Protein AF-A0AAW5MUP5-F1 (afdb_monomer_lite)

Organism: NCBI:txid1499973

Secondary structure (DSSP, 8-state):
--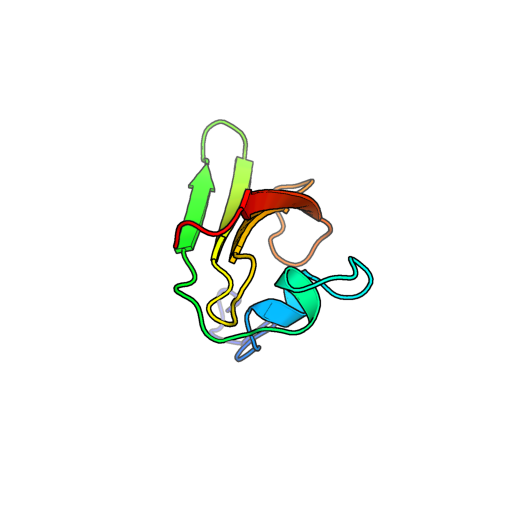TTS--SS-S--GGGGGTTT-SHHHH---S--EEEEETTTTEEEEEEE---SSSEEEEEEEESSS-TTS-EEEEEEEEET--

Radius of gyration: 13.72 Å; chains: 1; bounding box: 30×21×46 Å

Sequence (83 aa):
FNKSGVSQFGPAANNTLWSGFGGPCQTENAGDPVVLYDQLADRWLLTQFTSAGPTWYNCLALSTTADPTGTYYRWAFTTGSNF

Structure (mmCIF, N/CA/C/O backbone):
data_AF-A0AAW5MUP5-F1
#
_entry.id   AF-A0AAW5MUP5-F1
#
loop_
_atom_site.group_PDB
_atom_site.id
_atom_site.type_symbol
_atom_site.label_atom_id
_atom_site.label_alt_id
_atom_site.label_comp_id
_atom_site.label_asym_id
_atom_site.label_entity_id
_atom_site.label_seq_id
_atom_site.pdbx_PDB_ins_code
_atom_site.Cartn_x
_atom_site.Cartn_y
_atom_site.Cartn_z
_atom_site.occupancy
_atom_site.B_iso_or_equiv
_atom_site.auth_seq_id
_atom_site.auth_comp_id
_atom_site.auth_asym_id
_atom_site.auth_atom_id
_atom_site.pdbx_PDB_model_num
ATOM 1 N N . PHE A 1 1 ? 1.130 2.506 17.799 1.00 87.38 1 PHE A N 1
ATOM 2 C CA . PHE A 1 1 ? 1.326 2.318 19.251 1.00 87.38 1 PHE A CA 1
ATOM 3 C C . PHE A 1 1 ? -0.018 2.013 19.889 1.00 87.38 1 PHE A C 1
ATOM 5 O O . PHE A 1 1 ? -1.011 2.565 19.431 1.00 87.38 1 PHE A O 1
ATOM 12 N N . ASN A 1 2 ? -0.078 1.139 20.894 1.00 89.44 2 ASN A N 1
ATOM 13 C CA . ASN A 1 2 ? -1.293 0.997 21.701 1.00 89.44 2 ASN A CA 1
ATOM 14 C C . ASN A 1 2 ? -1.447 2.200 22.658 1.00 89.44 2 ASN A C 1
ATOM 16 O O . ASN A 1 2 ? -0.565 3.058 22.734 1.00 89.44 2 ASN A O 1
ATOM 20 N N . LYS A 1 3 ? -2.549 2.256 23.419 1.00 89.81 3 LYS A N 1
ATOM 21 C CA . LYS A 1 3 ? -2.822 3.350 24.375 1.00 89.81 3 LYS A CA 1
ATOM 22 C C . LYS A 1 3 ? -1.789 3.470 25.510 1.00 89.81 3 LYS A C 1
ATOM 24 O O . LYS A 1 3 ? -1.783 4.475 26.208 1.00 89.81 3 LYS A O 1
ATOM 29 N N . SER A 1 4 ? -0.913 2.478 25.672 1.00 96.00 4 SER A N 1
ATOM 30 C CA . SER A 1 4 ? 0.197 2.470 26.633 1.00 96.00 4 SER A CA 1
ATOM 31 C C . SER A 1 4 ? 1.536 2.872 26.005 1.00 96.00 4 SER A C 1
ATOM 33 O O . SER A 1 4 ? 2.570 2.750 26.653 1.00 96.00 4 SER A O 1
ATOM 35 N N . GLY A 1 5 ? 1.550 3.310 24.742 1.00 93.50 5 GLY A N 1
ATOM 36 C CA . GLY A 1 5 ? 2.779 3.709 24.056 1.00 93.50 5 GLY A CA 1
ATOM 37 C C . GLY A 1 5 ? 3.661 2.539 23.615 1.00 93.50 5 GLY A C 1
ATOM 38 O O . GLY A 1 5 ? 4.823 2.749 23.287 1.00 93.50 5 GLY A O 1
ATOM 39 N N . VAL A 1 6 ? 3.135 1.310 23.557 1.00 94.50 6 VAL A N 1
ATOM 40 C CA . VAL A 1 6 ? 3.873 0.141 23.045 1.00 94.50 6 VAL A CA 1
ATOM 41 C C . VAL A 1 6 ? 3.707 0.055 21.531 1.00 94.50 6 VAL A C 1
ATOM 43 O O . VAL A 1 6 ? 2.575 0.048 21.026 1.00 94.50 6 VAL A O 1
ATOM 46 N N . SER A 1 7 ? 4.816 0.004 20.785 1.00 92.44 7 SER A N 1
ATOM 47 C CA . SER A 1 7 ? 4.762 -0.193 19.332 1.00 92.44 7 SER A CA 1
ATOM 48 C C . SER A 1 7 ? 4.144 -1.554 19.019 1.00 92.44 7 SER A C 1
ATOM 50 O O . SER A 1 7 ? 4.484 -2.546 19.651 1.00 92.44 7 SER A O 1
ATOM 52 N N . GLN A 1 8 ? 3.207 -1.588 18.073 1.00 90.81 8 GLN A N 1
ATOM 53 C CA . GLN A 1 8 ? 2.511 -2.819 17.674 1.00 90.81 8 GLN A CA 1
ATOM 54 C C . GLN A 1 8 ? 3.084 -3.426 16.386 1.00 90.81 8 GLN A C 1
ATOM 56 O O . GLN A 1 8 ? 2.807 -4.577 16.084 1.00 90.81 8 GLN A O 1
ATOM 61 N N . PHE A 1 9 ? 3.857 -2.656 15.616 1.00 87.25 9 PHE A N 1
ATOM 62 C CA . PHE A 1 9 ? 4.316 -3.066 14.284 1.00 87.25 9 PHE A CA 1
ATOM 63 C C . PHE A 1 9 ? 5.652 -2.426 13.896 1.00 87.25 9 PHE A C 1
ATOM 65 O O . PHE A 1 9 ? 6.522 -3.088 13.347 1.00 87.25 9 PHE A O 1
ATOM 72 N N . GLY A 1 10 ? 5.818 -1.128 14.177 1.00 86.69 10 GLY A N 1
ATOM 73 C CA . GLY A 1 10 ? 6.929 -0.338 13.648 1.00 86.69 10 GLY A CA 1
ATOM 74 C C . GLY A 1 10 ? 8.137 -0.161 14.582 1.00 86.69 10 GLY A C 1
ATOM 75 O O . GLY A 1 10 ? 8.038 -0.442 15.783 1.00 86.69 10 GLY A O 1
ATOM 76 N N . PRO A 1 11 ? 9.241 0.401 14.048 1.00 89.19 11 PRO A N 1
ATOM 77 C CA . PRO A 1 11 ? 9.391 0.878 12.664 1.00 89.19 11 PRO A CA 1
ATOM 78 C C . PRO A 1 11 ? 9.535 -0.275 11.655 1.00 89.19 11 PRO A C 1
ATOM 80 O O . PRO A 1 11 ? 10.186 -1.274 11.940 1.00 89.19 11 PRO A O 1
ATOM 83 N N . ALA A 1 12 ? 8.928 -0.130 10.476 1.00 89.12 12 ALA A N 1
ATOM 84 C CA . ALA A 1 12 ? 8.986 -1.108 9.390 1.00 89.12 12 ALA A CA 1
ATOM 85 C C . ALA A 1 12 ? 9.190 -0.388 8.052 1.00 89.12 12 ALA A C 1
ATOM 87 O O . ALA A 1 12 ? 8.745 0.748 7.885 1.00 89.12 12 ALA A O 1
ATOM 88 N N . ALA A 1 13 ? 9.852 -1.048 7.101 1.00 92.25 13 ALA A N 1
ATOM 89 C CA . ALA A 1 13 ? 9.955 -0.540 5.737 1.00 92.25 13 ALA A CA 1
ATOM 90 C C . ALA A 1 13 ? 8.581 -0.603 5.050 1.00 92.25 13 ALA A C 1
ATOM 92 O O . ALA A 1 13 ? 7.843 -1.574 5.220 1.00 92.25 13 ALA A O 1
ATOM 93 N N . ASN A 1 14 ? 8.234 0.417 4.266 1.00 91.06 14 ASN A N 1
ATOM 94 C CA . ASN A 1 14 ? 6.925 0.529 3.621 1.0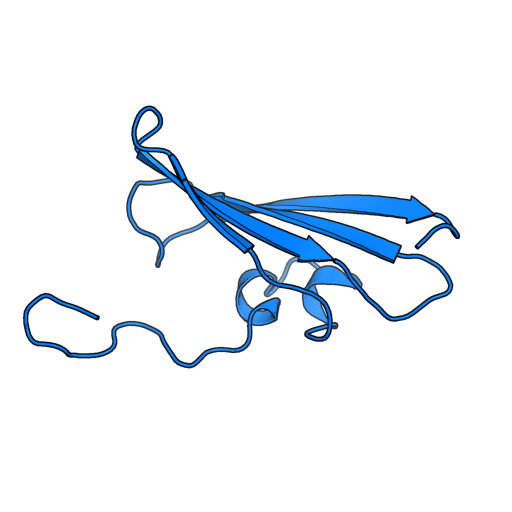0 91.06 14 ASN A CA 1
ATOM 95 C C . ASN A 1 14 ? 6.655 -0.627 2.642 1.00 91.06 14 ASN A C 1
ATOM 97 O O . ASN A 1 14 ? 5.540 -1.140 2.557 1.00 91.06 14 ASN A O 1
ATOM 101 N N . ASN A 1 15 ? 7.696 -1.107 1.958 1.00 93.25 15 ASN A N 1
ATOM 102 C CA . ASN A 1 15 ? 7.599 -2.228 1.028 1.00 93.25 15 ASN A CA 1
ATOM 103 C C . ASN A 1 15 ? 7.189 -3.560 1.689 1.00 93.25 15 ASN A C 1
ATOM 105 O O . ASN A 1 15 ? 6.734 -4.471 1.002 1.00 93.25 15 ASN A O 1
ATOM 109 N N . THR A 1 16 ? 7.273 -3.684 3.020 1.00 92.75 16 THR A N 1
ATOM 110 C CA . THR A 1 16 ? 6.813 -4.888 3.740 1.00 92.75 16 THR A CA 1
ATOM 111 C C . THR A 1 16 ? 5.309 -5.134 3.584 1.00 92.75 16 THR A C 1
ATOM 113 O O . THR A 1 16 ? 4.881 -6.289 3.552 1.00 92.75 16 THR A O 1
ATOM 116 N N . LEU A 1 17 ? 4.517 -4.077 3.363 1.00 92.56 17 LEU A N 1
ATOM 117 C CA . LEU A 1 17 ? 3.088 -4.150 3.027 1.00 92.56 17 LEU A CA 1
ATOM 118 C C . LEU A 1 17 ? 2.824 -4.964 1.744 1.00 92.56 17 LEU A C 1
ATOM 120 O O . LEU A 1 17 ? 1.761 -5.556 1.543 1.00 92.56 17 LEU A O 1
ATOM 124 N N . TRP A 1 18 ? 3.825 -5.029 0.872 1.00 95.50 18 TRP A N 1
ATOM 125 C CA . TRP A 1 18 ? 3.774 -5.640 -0.450 1.00 95.50 18 TRP A CA 1
ATOM 126 C C . TRP A 1 18 ? 4.365 -7.051 -0.477 1.00 95.50 18 TRP A C 1
ATOM 128 O O . TRP A 1 18 ? 4.549 -7.623 -1.546 1.00 95.50 18 TRP A O 1
ATOM 138 N N . SER A 1 19 ? 4.631 -7.654 0.685 1.00 94.81 19 SER A N 1
A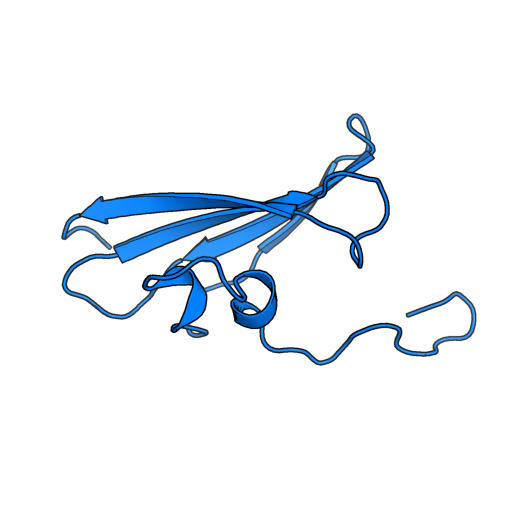TOM 139 C CA . SER A 1 19 ? 5.136 -9.026 0.767 1.00 94.81 19 SER A CA 1
ATOM 140 C C . SER A 1 19 ? 4.223 -10.016 0.026 1.00 94.81 19 SER A C 1
ATOM 142 O O . SER A 1 19 ? 3.002 -10.036 0.225 1.00 94.81 19 SER A O 1
ATOM 144 N N . GLY A 1 20 ? 4.807 -10.811 -0.873 1.00 96.00 20 GLY A N 1
ATOM 145 C CA . GLY A 1 20 ? 4.090 -11.773 -1.714 1.00 96.00 20 GLY A CA 1
ATOM 146 C C . GLY A 1 20 ? 3.250 -11.159 -2.842 1.00 96.00 20 GLY A C 1
ATOM 147 O O . GLY A 1 20 ? 2.448 -11.873 -3.434 1.00 96.00 20 GLY A O 1
ATOM 148 N N . PHE A 1 21 ? 3.386 -9.859 -3.129 1.00 96.06 21 PHE A N 1
ATOM 149 C CA . PHE A 1 21 ? 2.690 -9.188 -4.235 1.00 96.06 21 PHE A CA 1
ATOM 150 C C . PHE A 1 21 ? 3.414 -9.347 -5.585 1.00 96.06 21 PHE A C 1
ATOM 152 O O . PHE A 1 21 ? 2.772 -9.436 -6.627 1.00 96.06 21 PHE A O 1
ATOM 159 N N . GLY A 1 22 ? 4.746 -9.425 -5.562 1.00 95.94 22 GLY A N 1
ATOM 160 C CA . GLY A 1 22 ? 5.603 -9.411 -6.745 1.00 95.94 22 GLY A CA 1
ATOM 161 C C . GLY A 1 22 ? 5.838 -8.006 -7.314 1.00 95.94 22 GLY A C 1
ATOM 162 O O . GLY A 1 22 ? 5.177 -7.034 -6.953 1.00 95.94 22 GLY A O 1
ATOM 163 N N . GLY A 1 23 ? 6.810 -7.907 -8.223 1.00 95.06 23 GLY A N 1
ATOM 164 C CA . GLY A 1 23 ? 7.120 -6.675 -8.948 1.00 95.06 23 GLY A CA 1
ATOM 165 C C . GLY A 1 23 ? 7.698 -5.527 -8.100 1.00 95.06 23 GLY A C 1
ATOM 166 O O . GLY A 1 23 ? 7.978 -5.693 -6.909 1.00 95.06 23 GLY A O 1
ATOM 167 N N . PRO A 1 24 ? 7.872 -4.347 -8.724 1.00 95.50 24 PRO A N 1
ATOM 168 C CA . PRO A 1 24 ? 8.543 -3.190 -8.127 1.00 95.50 24 PRO A CA 1
ATOM 169 C C . PRO A 1 24 ? 7.972 -2.714 -6.787 1.00 95.50 24 PRO A C 1
ATOM 171 O O . PRO A 1 24 ? 8.737 -2.416 -5.875 1.00 95.50 24 PRO A O 1
ATOM 174 N N . CYS A 1 25 ? 6.646 -2.731 -6.609 1.00 95.75 25 CYS A N 1
ATOM 175 C CA . CYS A 1 25 ? 6.010 -2.327 -5.348 1.00 95.75 25 CYS A CA 1
ATOM 176 C C . CYS A 1 25 ? 6.455 -3.170 -4.139 1.00 95.75 25 CYS A C 1
ATOM 178 O O . CYS A 1 25 ? 6.417 -2.683 -3.012 1.00 95.75 25 CYS A O 1
ATOM 180 N N . GLN A 1 26 ? 6.883 -4.420 -4.362 1.00 96.38 26 GLN A N 1
ATOM 181 C CA . GLN A 1 26 ? 7.449 -5.280 -3.322 1.00 96.38 26 GLN A CA 1
ATOM 182 C C . GLN A 1 26 ? 8.949 -5.049 -3.116 1.00 96.38 26 GLN A C 1
ATOM 184 O O . GLN A 1 26 ? 9.437 -5.087 -1.985 1.00 96.38 26 GLN A O 1
ATOM 189 N N . THR A 1 27 ? 9.704 -4.871 -4.197 1.00 95.69 27 THR A N 1
ATOM 190 C CA . THR A 1 27 ? 11.173 -4.855 -4.141 1.00 95.69 27 THR A CA 1
ATOM 191 C C . THR A 1 27 ? 11.757 -3.480 -3.842 1.00 95.69 27 THR A C 1
ATOM 193 O O . THR A 1 27 ? 12.871 -3.402 -3.332 1.00 95.69 27 THR A O 1
ATOM 196 N N . GLU A 1 28 ? 11.026 -2.405 -4.126 1.00 94.62 28 GLU A N 1
ATOM 197 C CA . GLU A 1 28 ? 11.476 -1.032 -3.904 1.00 94.62 28 GLU A CA 1
ATOM 198 C C . GLU A 1 28 ? 10.883 -0.424 -2.635 1.00 94.62 28 GLU A C 1
ATOM 200 O O . GLU A 1 28 ? 9.719 -0.634 -2.305 1.00 94.62 28 GLU A O 1
ATOM 205 N N . ASN A 1 29 ? 11.694 0.377 -1.945 1.00 93.31 29 ASN A N 1
ATOM 206 C CA . ASN A 1 29 ? 11.319 1.114 -0.737 1.00 93.31 29 ASN A CA 1
ATOM 207 C C . ASN A 1 29 ? 11.916 2.533 -0.766 1.00 93.31 29 ASN A C 1
ATOM 209 O O . ASN A 1 29 ? 12.546 2.970 0.195 1.00 93.31 29 ASN A O 1
ATOM 213 N N . ALA A 1 30 ? 11.817 3.196 -1.919 1.00 90.94 30 ALA A N 1
ATOM 214 C CA . ALA A 1 30 ? 12.513 4.451 -2.211 1.00 90.94 30 ALA A CA 1
ATOM 215 C C . ALA A 1 30 ? 11.611 5.511 -2.873 1.00 90.94 30 ALA A C 1
ATOM 217 O O . ALA A 1 30 ? 12.125 6.424 -3.517 1.00 90.94 30 ALA A O 1
ATOM 218 N N . GLY A 1 31 ? 10.288 5.363 -2.763 1.00 89.12 31 GLY A N 1
ATOM 219 C CA . GLY A 1 31 ? 9.333 6.418 -3.108 1.00 89.12 31 GLY A CA 1
ATOM 220 C C . GLY A 1 31 ? 8.796 7.142 -1.879 1.00 89.12 31 GLY A C 1
ATOM 221 O O . GLY A 1 31 ? 9.324 6.972 -0.778 1.00 89.12 31 GLY A O 1
ATOM 222 N N . ASP A 1 32 ? 7.707 7.890 -2.063 1.00 92.19 32 ASP A N 1
ATOM 223 C CA . ASP A 1 32 ? 7.093 8.674 -0.987 1.00 92.19 32 ASP A CA 1
ATOM 224 C C . ASP A 1 32 ? 5.849 7.971 -0.423 1.00 92.19 32 ASP A C 1
ATOM 226 O O . ASP A 1 32 ? 4.817 7.901 -1.101 1.00 92.19 32 ASP A O 1
ATOM 230 N N . PRO A 1 33 ? 5.908 7.429 0.807 1.00 93.25 33 PRO A N 1
ATOM 231 C CA . PRO A 1 33 ? 4.755 6.792 1.421 1.00 93.25 33 PRO A CA 1
ATOM 232 C C . PRO A 1 33 ? 3.732 7.829 1.899 1.00 93.25 33 PRO A C 1
ATOM 234 O O . PRO A 1 33 ? 4.065 8.765 2.626 1.00 93.25 33 PRO A O 1
ATOM 237 N N . VAL A 1 34 ? 2.460 7.606 1.573 1.00 95.69 34 VAL A N 1
ATOM 238 C CA . VAL A 1 34 ? 1.318 8.353 2.117 1.00 95.69 34 VAL A CA 1
ATOM 239 C C . VAL A 1 34 ? 0.392 7.382 2.839 1.00 95.69 34 VAL A C 1
ATOM 241 O O . VAL A 1 34 ? 0.104 6.299 2.335 1.00 95.69 34 VAL A O 1
ATOM 244 N N . VAL A 1 35 ? -0.085 7.772 4.022 1.00 95.44 35 VAL A N 1
ATOM 245 C CA . VAL A 1 35 ? -1.017 6.984 4.840 1.00 95.44 35 VAL A CA 1
ATOM 246 C C . VAL A 1 35 ? -2.210 7.854 5.206 1.00 95.44 35 VAL A C 1
ATOM 248 O O . VAL A 1 35 ? -2.044 8.919 5.799 1.00 95.44 35 VAL A O 1
ATOM 251 N N . LEU A 1 36 ? -3.412 7.390 4.876 1.00 97.44 36 LEU A N 1
ATOM 252 C CA . LEU A 1 36 ? -4.677 8.048 5.185 1.00 97.44 36 LEU A CA 1
ATOM 253 C C . LEU A 1 36 ? -5.638 7.051 5.838 1.00 97.44 36 LEU A C 1
ATOM 255 O O . LEU A 1 36 ? -5.630 5.863 5.522 1.00 97.44 36 LEU A O 1
ATOM 259 N N . TYR A 1 37 ? -6.490 7.547 6.730 1.00 97.81 37 TYR A N 1
ATOM 260 C CA . TYR A 1 37 ? -7.603 6.785 7.289 1.00 97.81 37 TYR A CA 1
ATOM 261 C C . TYR A 1 37 ? -8.919 7.401 6.817 1.00 97.81 37 TYR A C 1
ATOM 263 O O . TYR A 1 37 ? -9.187 8.579 7.066 1.00 97.81 37 TYR A O 1
ATOM 271 N N . ASP A 1 38 ? -9.721 6.602 6.121 1.00 97.69 38 ASP A N 1
ATOM 272 C CA . ASP A 1 38 ? -11.077 6.950 5.724 1.00 97.69 38 ASP A CA 1
ATOM 273 C C . ASP A 1 38 ? -12.036 6.583 6.860 1.00 97.69 38 ASP A C 1
ATOM 275 O O . ASP A 1 38 ? -12.281 5.409 7.141 1.00 97.69 38 ASP A O 1
ATOM 279 N N . GLN A 1 39 ? -12.583 7.609 7.510 1.00 97.25 39 GLN A N 1
ATOM 280 C CA . GLN A 1 39 ? -13.486 7.462 8.651 1.00 97.25 39 GLN A CA 1
ATOM 281 C C . GLN A 1 39 ? -14.894 7.008 8.246 1.00 97.25 39 GLN A C 1
ATOM 283 O O . GLN A 1 39 ? -15.611 6.459 9.077 1.00 97.25 39 GLN A O 1
ATOM 288 N N . LEU A 1 40 ? -15.310 7.247 6.997 1.00 97.94 40 LEU A N 1
ATOM 289 C CA . LEU A 1 40 ? -16.628 6.839 6.507 1.00 97.94 40 LEU A CA 1
ATOM 290 C C . LEU A 1 40 ? -16.629 5.357 6.137 1.00 97.94 40 LEU A C 1
ATOM 292 O O . LEU A 1 40 ? -17.602 4.653 6.401 1.00 97.94 40 LEU A O 1
ATOM 296 N N . ALA A 1 41 ? -15.533 4.885 5.541 1.00 97.69 41 ALA A N 1
ATOM 297 C CA . ALA A 1 41 ? -15.352 3.480 5.192 1.00 97.69 41 ALA A CA 1
ATOM 298 C C . ALA A 1 41 ? -14.773 2.636 6.342 1.00 97.69 41 ALA A C 1
ATOM 300 O O . ALA A 1 41 ? -14.844 1.406 6.286 1.00 97.69 41 ALA A O 1
ATOM 301 N N . ASP A 1 42 ? -14.199 3.276 7.364 1.00 97.94 42 ASP A N 1
ATOM 302 C CA . ASP A 1 42 ? -13.431 2.640 8.437 1.00 97.94 42 ASP A CA 1
ATOM 303 C C . ASP A 1 42 ? -12.273 1.798 7.872 1.00 97.94 42 ASP A C 1
ATOM 305 O O . ASP A 1 42 ? -12.167 0.591 8.112 1.00 97.94 42 ASP A O 1
ATOM 309 N N . ARG A 1 43 ? -11.455 2.419 7.008 1.00 98.44 43 ARG A N 1
ATOM 310 C CA . ARG A 1 43 ? -10.364 1.764 6.262 1.00 98.44 43 ARG A CA 1
ATOM 311 C C . ARG A 1 43 ? -9.104 2.613 6.190 1.00 98.44 43 ARG A C 1
ATOM 313 O O . ARG A 1 43 ? -9.153 3.838 6.176 1.00 98.44 43 ARG A O 1
ATOM 320 N N . TRP A 1 44 ? -7.968 1.938 6.068 1.00 98.06 44 TRP A N 1
ATOM 321 C CA . TRP A 1 44 ? -6.656 2.540 5.863 1.00 98.06 44 TRP A CA 1
ATOM 322 C C . TRP A 1 44 ? -6.274 2.475 4.391 1.00 98.06 44 TRP A C 1
ATOM 324 O O . TRP A 1 44 ? -6.282 1.398 3.793 1.00 98.06 44 TRP A O 1
ATOM 334 N N . LEU A 1 45 ? -5.910 3.622 3.828 1.00 97.69 45 LEU A N 1
ATOM 335 C CA . LEU A 1 45 ? -5.360 3.764 2.490 1.00 97.69 45 LEU A CA 1
ATOM 336 C C . LEU A 1 45 ? -3.871 4.086 2.597 1.00 97.69 45 LEU A C 1
ATOM 338 O O . LEU A 1 45 ? -3.491 5.067 3.236 1.00 97.69 45 LEU A O 1
ATOM 342 N N . LEU A 1 46 ? -3.034 3.271 1.965 1.00 96.81 46 LEU A N 1
ATOM 343 C CA . LEU A 1 46 ? -1.597 3.495 1.884 1.00 96.81 46 LEU A CA 1
ATOM 344 C C . LEU A 1 46 ? -1.179 3.551 0.421 1.00 96.81 46 LEU A C 1
ATOM 346 O O . LEU A 1 46 ? -1.574 2.698 -0.378 1.00 96.81 46 LEU A O 1
ATOM 350 N N . THR A 1 47 ? -0.357 4.535 0.071 1.00 96.00 47 THR A N 1
ATOM 351 C CA . THR A 1 47 ? 0.212 4.657 -1.272 1.00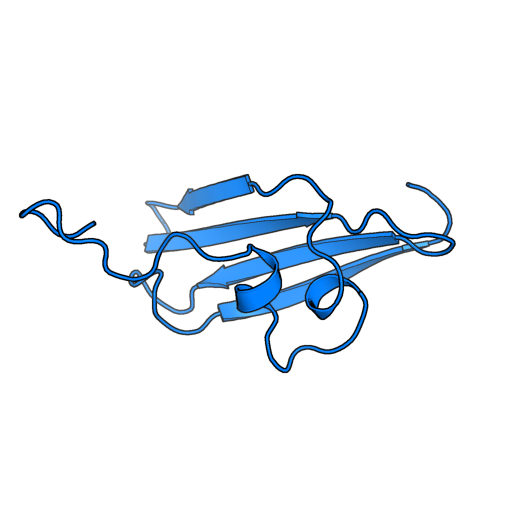 96.00 47 THR A CA 1
ATOM 352 C C . THR A 1 47 ? 1.712 4.879 -1.232 1.00 96.00 47 THR A C 1
ATOM 354 O O . THR A 1 47 ? 2.259 5.353 -0.240 1.00 96.00 47 THR A O 1
ATOM 357 N N . GLN A 1 48 ? 2.377 4.504 -2.320 1.00 95.38 48 GLN A N 1
ATOM 358 C CA . GLN A 1 48 ? 3.737 4.925 -2.653 1.00 95.38 48 GLN A CA 1
ATOM 359 C C . GLN A 1 48 ? 3.926 4.882 -4.171 1.00 95.38 48 GLN A C 1
ATOM 361 O O . GLN A 1 48 ? 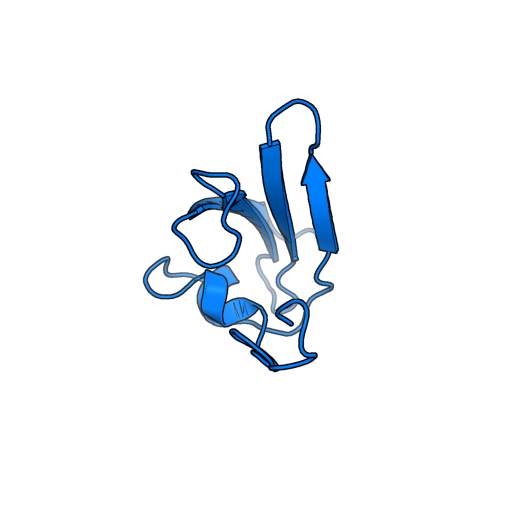3.101 4.299 -4.878 1.00 95.38 48 GLN A O 1
ATOM 366 N N . PHE A 1 49 ? 5.041 5.411 -4.661 1.00 95.38 49 PHE A N 1
ATOM 367 C CA . PHE A 1 49 ? 5.517 5.160 -6.020 1.00 95.38 49 PHE A CA 1
ATOM 368 C C . PHE A 1 49 ? 6.838 4.383 -6.007 1.00 95.38 49 PHE A C 1
ATOM 370 O O . PHE A 1 49 ? 7.548 4.356 -5.002 1.00 95.38 49 PHE A O 1
ATOM 377 N N . THR A 1 50 ? 7.171 3.734 -7.117 1.00 95.69 50 THR A N 1
ATOM 378 C CA . THR A 1 50 ? 8.508 3.165 -7.347 1.00 95.69 50 THR A CA 1
ATOM 379 C C . THR A 1 50 ? 9.406 4.229 -7.957 1.00 95.69 50 THR A C 1
ATOM 381 O O . THR A 1 50 ? 8.911 5.124 -8.633 1.00 95.69 50 THR A O 1
ATOM 384 N N . SER A 1 51 ? 10.716 4.163 -7.735 1.00 94.25 51 SER A N 1
ATOM 385 C CA . SER A 1 51 ? 11.673 5.165 -8.222 1.00 94.25 51 SER A CA 1
ATOM 386 C C . SER A 1 51 ? 12.703 4.605 -9.202 1.00 94.25 51 SER A C 1
ATOM 388 O O . SER A 1 51 ? 13.321 5.376 -9.940 1.00 94.25 51 SER A O 1
ATOM 390 N N . ALA A 1 52 ? 12.836 3.280 -9.312 1.00 92.81 52 ALA A N 1
ATOM 391 C CA . ALA A 1 52 ? 13.700 2.654 -10.303 1.00 92.81 52 ALA A CA 1
ATOM 392 C C . ALA A 1 52 ? 13.002 2.522 -11.670 1.00 92.81 52 ALA A C 1
ATOM 394 O O . ALA A 1 52 ? 11.966 1.878 -11.812 1.00 92.81 52 ALA A O 1
ATOM 395 N N . GLY A 1 53 ? 13.602 3.135 -12.695 1.00 89.56 53 GLY A N 1
ATOM 396 C CA . GLY A 1 53 ? 13.164 3.007 -14.087 1.00 89.56 53 GLY A CA 1
ATOM 397 C C . GLY A 1 53 ? 13.575 1.672 -14.735 1.00 89.56 53 GLY A C 1
ATOM 398 O O . GLY A 1 53 ? 14.261 0.857 -14.118 1.00 89.56 53 GLY A O 1
ATOM 399 N N . PRO A 1 54 ? 13.201 1.437 -16.008 1.00 93.56 54 PRO A N 1
ATOM 400 C CA . PRO A 1 54 ? 12.578 2.386 -16.937 1.00 93.56 54 PRO A CA 1
ATOM 401 C C . PRO A 1 54 ? 11.045 2.425 -16.858 1.00 93.56 54 PRO A C 1
ATOM 403 O O . PRO A 1 54 ? 10.419 3.114 -17.658 1.00 93.56 54 PRO A O 1
ATOM 406 N N . THR A 1 55 ? 10.431 1.643 -15.967 1.00 95.44 55 THR A N 1
ATOM 407 C CA . THR A 1 55 ? 8.979 1.612 -15.784 1.00 95.44 55 THR A CA 1
ATOM 408 C C . THR A 1 55 ? 8.633 1.856 -14.334 1.00 95.44 55 THR A C 1
ATOM 410 O O . THR A 1 55 ? 9.094 1.124 -13.462 1.00 95.44 55 THR A O 1
ATOM 413 N N . TRP A 1 56 ? 7.772 2.838 -14.100 1.00 96.06 56 TRP A N 1
ATOM 414 C CA . TRP A 1 56 ? 7.367 3.236 -12.762 1.00 96.06 56 TRP A CA 1
ATOM 415 C C . TRP A 1 56 ? 5.936 2.808 -12.457 1.00 96.06 56 TRP A C 1
ATOM 417 O O . TRP A 1 56 ? 5.143 2.493 -13.354 1.00 96.06 56 TRP A O 1
ATOM 427 N N . TYR A 1 57 ? 5.637 2.722 -11.164 1.00 96.62 57 TYR A N 1
ATOM 428 C CA . TYR A 1 57 ? 4.362 2.248 -10.657 1.00 96.62 57 TYR A CA 1
ATOM 429 C C . TYR A 1 57 ? 3.884 3.111 -9.499 1.00 96.62 57 TYR A C 1
ATOM 431 O O . TYR A 1 57 ? 4.647 3.418 -8.587 1.00 96.62 57 TYR A O 1
ATOM 439 N N . ASN A 1 58 ? 2.586 3.401 -9.498 1.00 96.12 58 ASN A N 1
ATOM 440 C CA . ASN A 1 58 ? 1.855 3.830 -8.318 1.00 96.12 58 ASN A CA 1
ATOM 441 C C . ASN A 1 58 ? 1.299 2.595 -7.608 1.00 96.12 58 ASN A C 1
ATOM 443 O O . ASN A 1 58 ? 0.500 1.839 -8.166 1.00 96.12 58 ASN A O 1
ATOM 447 N N . CYS A 1 59 ? 1.729 2.391 -6.373 1.00 97.25 59 CYS A N 1
ATOM 448 C CA . CYS A 1 59 ? 1.355 1.271 -5.531 1.00 97.25 59 CYS A CA 1
ATOM 449 C C . CYS A 1 59 ? 0.249 1.726 -4.567 1.00 97.25 59 CYS A C 1
ATOM 451 O O . CYS A 1 59 ? 0.449 2.665 -3.799 1.00 97.25 59 CYS A O 1
ATOM 453 N N . LEU A 1 60 ? -0.908 1.063 -4.598 1.00 97.56 60 LEU A N 1
ATOM 454 C CA . LEU A 1 60 ? -2.076 1.336 -3.753 1.00 97.56 60 LEU A CA 1
ATOM 455 C C . LEU A 1 60 ? -2.434 0.134 -2.867 1.00 97.56 60 LEU A C 1
ATOM 457 O O . LEU A 1 60 ? -2.667 -0.962 -3.379 1.00 97.56 60 LEU A O 1
ATOM 461 N N . ALA A 1 61 ? -2.561 0.344 -1.561 1.00 98.00 61 ALA A N 1
ATOM 462 C CA . ALA A 1 61 ? -3.037 -0.658 -0.618 1.00 98.00 61 ALA A CA 1
ATOM 463 C C . ALA A 1 61 ? -4.225 -0.127 0.194 1.00 98.00 61 ALA A C 1
ATOM 465 O O . ALA A 1 61 ? -4.157 0.956 0.769 1.00 98.00 61 ALA A O 1
ATOM 466 N N . LEU A 1 62 ? -5.303 -0.907 0.263 1.00 98.19 62 LEU A N 1
ATOM 467 C CA . LEU A 1 62 ? -6.503 -0.598 1.043 1.00 98.19 62 LEU A CA 1
ATOM 468 C C . LEU A 1 62 ? -6.749 -1.715 2.056 1.00 98.19 62 LEU A C 1
ATOM 470 O O . LEU A 1 62 ? -6.829 -2.882 1.665 1.00 98.19 62 LEU A O 1
ATOM 474 N N . SER A 1 63 ? -6.865 -1.380 3.341 1.00 98.44 63 SER A N 1
ATOM 475 C CA . SER A 1 63 ? -7.106 -2.388 4.376 1.00 98.44 63 SER A CA 1
ATOM 476 C C . SER A 1 63 ? -8.443 -3.097 4.149 1.00 98.44 63 SER A C 1
ATOM 478 O O . SER A 1 63 ? -9.385 -2.552 3.572 1.00 98.44 63 SER A O 1
ATOM 480 N N . THR A 1 64 ? -8.554 -4.345 4.593 1.00 98.19 64 THR A N 1
ATOM 481 C CA . THR A 1 64 ? -9.818 -5.096 4.524 1.00 98.19 64 THR A CA 1
ATOM 482 C C . THR A 1 64 ? -10.761 -4.74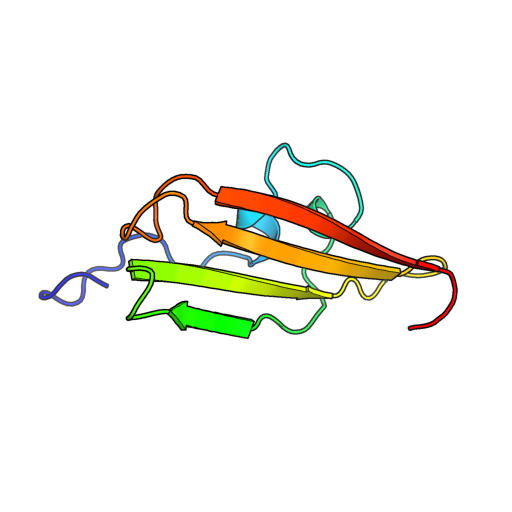1 5.672 1.00 98.19 64 THR A C 1
ATOM 484 O O . THR A 1 64 ? -11.979 -4.881 5.535 1.00 98.19 64 THR A O 1
ATOM 487 N N . THR A 1 65 ? -10.209 -4.242 6.782 1.00 97.81 65 THR A N 1
ATOM 488 C CA . THR A 1 65 ? -10.924 -3.865 8.010 1.00 97.81 65 THR A CA 1
ATOM 489 C C . THR A 1 65 ? -10.351 -2.575 8.615 1.00 97.81 65 THR A C 1
ATOM 491 O O . THR A 1 65 ? -9.408 -1.995 8.072 1.00 97.81 65 THR A O 1
ATOM 494 N N . ALA A 1 66 ? -10.901 -2.151 9.752 1.00 97.00 66 ALA A N 1
ATOM 495 C CA . ALA A 1 66 ? -10.407 -1.045 10.574 1.00 97.00 66 ALA A CA 1
ATOM 496 C C . ALA A 1 66 ? -9.008 -1.278 11.169 1.00 97.00 66 ALA A C 1
ATOM 498 O O . ALA A 1 66 ? -8.349 -0.330 11.596 1.00 97.00 66 ALA A O 1
ATOM 499 N N . ASP A 1 67 ? -8.563 -2.536 11.242 1.00 94.88 67 ASP A N 1
ATOM 500 C CA . ASP A 1 67 ? -7.272 -2.905 11.809 1.00 94.88 67 ASP A CA 1
ATOM 501 C C . ASP A 1 67 ? -6.150 -2.712 10.769 1.00 94.88 67 ASP A C 1
ATOM 503 O O . ASP A 1 67 ? -6.084 -3.472 9.794 1.00 94.88 67 ASP A O 1
ATOM 507 N N . PRO A 1 68 ? -5.234 -1.738 10.959 1.00 93.12 68 PRO A N 1
ATOM 508 C CA . PRO A 1 68 ? -4.139 -1.496 10.024 1.00 93.12 68 PRO A CA 1
ATOM 509 C C . PRO A 1 68 ? -3.082 -2.609 10.035 1.00 93.12 68 PRO A C 1
ATOM 511 O O . PRO A 1 68 ? -2.216 -2.621 9.161 1.00 93.12 68 PRO A O 1
ATOM 514 N N . THR A 1 69 ? -3.123 -3.527 11.005 1.00 92.44 69 THR A N 1
ATOM 515 C CA . THR A 1 69 ? -2.220 -4.688 11.085 1.00 92.44 69 THR A CA 1
ATOM 516 C C . THR A 1 69 ? -2.768 -5.922 10.363 1.00 92.44 69 THR A C 1
ATOM 518 O O . THR A 1 69 ? -2.080 -6.938 10.266 1.00 92.44 69 THR A O 1
ATOM 521 N N . GLY A 1 70 ? -3.995 -5.828 9.841 1.00 94.12 70 GLY A N 1
ATOM 522 C CA . GLY A 1 70 ? -4.666 -6.894 9.112 1.00 94.12 70 GLY A CA 1
ATOM 523 C C . GLY A 1 70 ? -4.216 -7.033 7.655 1.00 94.12 70 GLY A C 1
ATOM 524 O O . GLY A 1 70 ? -3.080 -6.757 7.272 1.00 94.12 70 GLY A O 1
ATOM 525 N N . THR A 1 71 ? -5.137 -7.506 6.817 1.00 96.50 71 THR A N 1
ATOM 526 C CA . THR A 1 71 ? -4.881 -7.764 5.395 1.00 96.50 71 THR A CA 1
ATOM 527 C C . THR A 1 71 ? -5.256 -6.571 4.519 1.00 96.50 71 THR A C 1
ATOM 529 O O . THR A 1 71 ? -6.060 -5.723 4.908 1.00 96.50 71 THR A O 1
ATOM 532 N N . TYR A 1 72 ? -4.684 -6.523 3.314 1.00 97.62 72 TYR A N 1
ATOM 533 C CA . TYR A 1 72 ? -4.870 -5.430 2.360 1.00 97.62 72 TYR A CA 1
ATOM 534 C C . TYR A 1 72 ? -5.220 -5.954 0.969 1.00 97.62 72 TYR A C 1
ATOM 536 O O . TYR A 1 72 ? -4.604 -6.904 0.476 1.00 97.62 72 TYR A O 1
ATOM 544 N N . TYR A 1 73 ? -6.156 -5.276 0.309 1.00 97.94 73 TYR A N 1
ATOM 545 C CA . TYR A 1 73 ? -6.242 -5.289 -1.146 1.00 97.94 73 TYR A CA 1
ATOM 546 C C . TYR A 1 73 ? -5.106 -4.437 -1.703 1.00 97.94 73 TYR A C 1
ATOM 548 O O . TYR A 1 73 ? -4.809 -3.374 -1.158 1.00 97.94 73 TYR A O 1
ATOM 556 N N . ARG A 1 74 ? -4.439 -4.915 -2.753 1.00 97.88 74 ARG A N 1
ATOM 557 C CA . ARG A 1 74 ? -3.205 -4.314 -3.268 1.00 97.88 74 ARG A CA 1
ATOM 558 C C . ARG A 1 74 ? -3.248 -4.217 -4.784 1.00 97.88 74 ARG A C 1
ATOM 560 O O . ARG A 1 74 ? -3.648 -5.174 -5.445 1.00 97.88 74 ARG A O 1
ATOM 567 N N . TRP A 1 75 ? -2.791 -3.086 -5.312 1.00 98.00 75 TRP A N 1
ATOM 568 C CA . TRP A 1 75 ? -2.704 -2.809 -6.743 1.00 98.00 75 TRP A CA 1
ATOM 569 C C . TRP A 1 75 ? -1.402 -2.094 -7.091 1.00 98.00 75 TRP A C 1
ATOM 571 O O . TRP A 1 75 ? -0.878 -1.314 -6.297 1.00 98.00 75 TRP A O 1
ATOM 581 N N . ALA A 1 76 ? -0.928 -2.323 -8.313 1.00 97.06 76 ALA A N 1
ATOM 582 C CA . ALA A 1 76 ? 0.160 -1.570 -8.918 1.00 97.06 76 ALA A CA 1
ATOM 583 C C . ALA A 1 76 ? -0.294 -1.042 -10.277 1.00 97.06 76 ALA A C 1
ATOM 585 O O . ALA A 1 76 ? -0.656 -1.814 -11.165 1.00 97.06 76 ALA A O 1
ATOM 586 N N . PHE A 1 77 ? -0.269 0.277 -10.431 1.00 96.62 77 PHE A N 1
ATOM 587 C CA . PHE A 1 77 ? -0.638 0.966 -11.659 1.00 96.62 77 PHE A CA 1
ATOM 588 C C . PHE A 1 77 ? 0.625 1.475 -12.332 1.00 96.62 77 PHE A C 1
ATOM 590 O O . PHE A 1 77 ? 1.307 2.332 -11.777 1.00 96.62 77 PHE A O 1
ATOM 597 N N . THR A 1 78 ? 0.949 0.950 -13.511 1.00 95.94 78 THR A N 1
ATOM 598 C CA . THR A 1 78 ? 2.112 1.433 -14.257 1.00 95.94 78 THR A CA 1
ATOM 599 C C . THR A 1 78 ? 1.857 2.830 -14.818 1.00 95.94 78 THR A C 1
ATOM 601 O O . THR A 1 78 ? 0.792 3.102 -15.371 1.00 95.94 78 THR A O 1
ATOM 604 N N . THR A 1 79 ? 2.851 3.702 -14.713 1.00 94.56 79 THR A N 1
ATOM 605 C CA . THR A 1 79 ? 2.907 4.982 -15.433 1.00 94.56 79 THR A CA 1
ATOM 606 C C . THR A 1 79 ? 3.708 4.862 -16.738 1.00 94.56 79 THR A C 1
ATOM 608 O O . THR A 1 79 ? 3.925 5.845 -17.451 1.00 94.56 79 THR A O 1
ATOM 611 N N . GLY A 1 80 ? 4.121 3.641 -17.100 1.00 94.00 80 GLY A N 1
ATOM 612 C CA . GLY A 1 80 ? 4.983 3.372 -18.242 1.00 94.00 80 GLY A CA 1
ATOM 613 C C . GLY A 1 80 ? 6.361 3.985 -18.030 1.00 94.00 80 GLY A C 1
ATOM 614 O O . GLY A 1 80 ? 6.915 3.914 -16.937 1.00 94.00 80 GLY A O 1
ATOM 615 N N . SER A 1 81 ? 6.898 4.601 -19.081 1.00 93.88 81 SER A N 1
ATOM 616 C CA . SER A 1 81 ? 8.166 5.330 -19.038 1.00 93.88 81 SER A CA 1
ATOM 617 C C . SER A 1 81 ? 8.028 6.786 -18.573 1.00 93.88 81 SER A C 1
ATOM 619 O O . SER A 1 81 ? 8.952 7.573 -18.773 1.00 93.88 81 SER A O 1
ATOM 621 N N . ASN A 1 82 ? 6.881 7.168 -18.018 1.00 85.56 82 ASN A N 1
ATOM 622 C CA . ASN A 1 82 ? 6.722 8.467 -17.383 1.00 85.56 82 ASN A CA 1
ATOM 623 C C . ASN A 1 82 ? 6.862 8.265 -15.883 1.00 85.56 82 ASN A C 1
ATOM 625 O O . ASN A 1 82 ? 6.172 7.416 -15.315 1.00 85.56 82 ASN A O 1
ATOM 629 N N . PHE A 1 83 ? 7.771 9.017 -15.275 1.00 79.56 83 PHE A N 1
ATOM 630 C CA . PHE A 1 83 ? 7.805 9.145 -13.829 1.00 79.56 83 PHE A CA 1
ATOM 631 C C . PHE A 1 83 ? 6.637 10.017 -13.371 1.00 79.56 83 PHE A C 1
ATOM 633 O O . PHE A 1 83 ? 6.481 11.115 -13.958 1.00 79.56 83 PHE A O 1
#

pLDDT: mean 94.49, std 3.48, range [79.56, 98.44]

Foldseek 3Di:
DPPVPDDPDDDDQPLVLCVPVDDQSNVARPWDWDWDADPVVLKIWIWTKGDDDQKIWIKIWIAPHNDPVHHTDIDIDIPHRDD